Protein AF-A0A257A4R6-F1 (afdb_monomer)

Radius of gyration: 21.15 Å; Cα contacts (8 Å, |Δi|>4): 112; chains: 1; bounding box: 32×49×55 Å

Secondary structure (DSSP, 8-state):
-HHHHHHHHHHHHHH-SSPPBPHHHHHHHHHHHHHHHHHTS-SSS----HHHHHHHHHHHHHHHHHHT-SSB-HHHHHHHHHHTS-HHHHHHHHHSSHHHHHHHHS-TTHHHHHHHHHHHHTTSS--

pLDDT: mean 83.9, std 18.0, range [38.72, 98.69]

Solvent-accessible surface area (backbone atoms only — not comparable to full-atom values): 7141 Å² total; per-residue (Å²): 110,69,71,57,55,49,49,54,54,48,49,41,63,71,65,67,75,45,50,60,66,38,73,60,22,50,49,47,52,52,50,49,30,29,49,43,8,45,73,73,69,69,38,98,55,63,49,82,59,52,69,62,53,47,50,42,52,48,50,11,16,52,48,18,58,74,71,70,43,82,41,21,42,40,71,29,45,57,50,30,57,59,70,68,46,57,70,67,58,48,47,34,73,75,44,38,57,72,67,60,40,51,64,69,75,47,54,85,78,47,49,59,58,54,57,50,54,54,66,60,58,68,70,76,75,82,132

Nearest PDB structures (foldseek):
  3k1j-assembly1_B  TM=8.056E-01  e=2.404E-07  Thermococcus onnurineus NA1
  3k1j-assembly1_A  TM=8.782E-01  e=1.460E-06  Thermococcus onnurineus NA1
  4zpx-assembly1_B  TM=9.689E-01  e=5.254E-06  Thermococcus onnurineus NA1
  8ouw-assembly1_2  TM=4.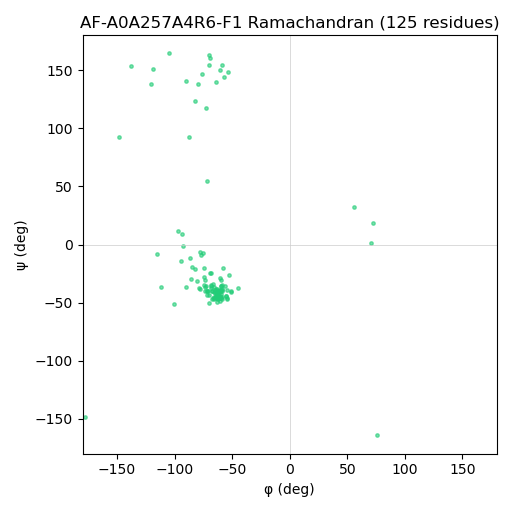662E-01  e=2.146E+00  Caenorhabditis elegans

Mean predicted aligned error: 11.12 Å

Foldseek 3Di:
DVVQLVLLVVLCVVVVQFAAADPQLSVLLQVVQQVCCCPPVVDRDGDPVSVVSSVLSVQLRVVCVVVVHRHRHNVSSVVSVLVSDPPVVNCCVVQNPPVSNVVVPDDPVCVVVVVVVVVVVVVPPDD

Sequence (127 aa):
RAKYAQFVAQEIAMDGRIPPATRDAVLAIIEEGKRRAKVIDVENGLTLRLREMGGLIRAAGDLAIYNGDKYIERKHIEYAVRIAKPVEEQISERYGTYEAGVARDITTAQKKAVYNYWNESDVDGYQ

Structure (mmCIF, N/CA/C/O backbone):
data_AF-A0A257A4R6-F1
#
_entry.id   AF-A0A257A4R6-F1
#
loop_
_atom_site.group_PDB
_atom_site.id
_atom_site.type_symbol
_atom_site.label_atom_id
_atom_site.label_alt_id
_atom_site.label_comp_id
_atom_site.label_asym_id
_atom_site.label_entity_id
_atom_site.label_seq_id
_atom_site.pdbx_PDB_ins_code
_atom_site.Cartn_x
_atom_site.Cartn_y
_atom_site.Cartn_z
_atom_site.occupancy
_atom_site.B_iso_or_equiv
_atom_site.auth_seq_id
_atom_site.auth_comp_id
_atom_site.auth_asym_id
_atom_site.auth_atom_id
_atom_site.pdbx_PDB_model_num
ATOM 1 N N . ARG A 1 1 ? 1.109 -15.979 -1.093 1.00 73.25 1 ARG A N 1
ATOM 2 C CA . ARG A 1 1 ? 0.010 -15.138 -0.548 1.00 73.25 1 ARG A CA 1
ATOM 3 C C . ARG A 1 1 ? 0.097 -14.990 0.974 1.00 73.25 1 ARG A C 1
ATOM 5 O O . ARG A 1 1 ? 0.315 -13.871 1.404 1.00 73.25 1 ARG A O 1
ATOM 12 N N . ALA A 1 2 ? 0.029 -16.065 1.776 1.00 90.06 2 ALA A N 1
ATOM 13 C CA . ALA A 1 2 ? 0.088 -15.974 3.250 1.00 90.06 2 ALA A CA 1
ATOM 14 C C . ALA A 1 2 ? 1.321 -15.216 3.793 1.00 90.06 2 ALA A C 1
ATOM 16 O O . ALA A 1 2 ? 1.165 -14.297 4.586 1.00 90.06 2 ALA A O 1
ATOM 17 N N . LYS A 1 3 ? 2.527 -15.509 3.278 1.00 94.75 3 LYS A N 1
ATOM 18 C CA . LYS A 1 3 ? 3.764 -14.792 3.655 1.00 94.75 3 LYS A CA 1
ATOM 19 C C . LYS A 1 3 ? 3.724 -13.283 3.366 1.00 94.75 3 LYS A C 1
ATOM 21 O O . LYS A 1 3 ? 4.331 -12.508 4.085 1.00 94.75 3 LYS A O 1
ATOM 26 N N . TYR A 1 4 ? 2.998 -12.863 2.331 1.00 94.12 4 TYR A N 1
ATOM 27 C CA . TYR A 1 4 ? 2.901 -11.447 1.963 1.00 94.12 4 TYR A CA 1
ATOM 28 C C . TYR A 1 4 ? 1.936 -10.696 2.882 1.00 94.12 4 TYR A C 1
ATOM 30 O O . TYR A 1 4 ? 2.217 -9.584 3.299 1.00 94.12 4 TYR A O 1
ATOM 38 N N . ALA A 1 5 ? 0.826 -11.335 3.266 1.00 96.31 5 ALA A N 1
ATOM 39 C CA . ALA A 1 5 ? -0.052 -10.802 4.305 1.00 96.31 5 ALA A CA 1
ATOM 40 C C . ALA A 1 5 ? 0.661 -10.725 5.668 1.00 96.31 5 ALA A C 1
ATOM 42 O O . ALA A 1 5 ? 0.491 -9.747 6.388 1.00 96.31 5 ALA A O 1
ATOM 43 N N . GLN A 1 6 ? 1.497 -11.718 5.994 1.00 97.69 6 GLN A N 1
ATOM 44 C CA . GLN A 1 6 ? 2.351 -11.676 7.183 1.00 97.69 6 GLN A CA 1
ATOM 45 C C . GLN A 1 6 ? 3.322 -10.493 7.134 1.00 97.69 6 GLN A C 1
ATOM 47 O O . GLN A 1 6 ? 3.416 -9.769 8.116 1.00 97.69 6 GLN A O 1
ATOM 52 N N . PHE A 1 7 ? 3.980 -10.266 5.994 1.00 97.94 7 PHE A N 1
ATOM 53 C CA . PHE A 1 7 ? 4.826 -9.092 5.778 1.00 97.94 7 PHE A CA 1
ATOM 54 C C . PHE A 1 7 ? 4.066 -7.782 6.047 1.00 97.94 7 PHE A C 1
ATOM 56 O O . PHE A 1 7 ? 4.552 -6.952 6.805 1.00 97.94 7 PHE A O 1
ATOM 63 N N . VAL A 1 8 ? 2.842 -7.625 5.525 1.00 97.75 8 VAL A N 1
ATOM 64 C CA . VAL A 1 8 ? 2.021 -6.427 5.794 1.00 97.75 8 VAL A CA 1
ATOM 65 C C . VAL A 1 8 ? 1.744 -6.254 7.288 1.00 97.75 8 VAL A C 1
ATOM 67 O O . VAL A 1 8 ? 1.890 -5.158 7.821 1.00 97.75 8 VAL A O 1
ATOM 70 N N . ALA A 1 9 ? 1.362 -7.331 7.977 1.00 97.62 9 ALA A N 1
ATOM 71 C CA . ALA A 1 9 ? 1.104 -7.282 9.413 1.00 97.62 9 ALA A CA 1
ATOM 72 C C . ALA A 1 9 ? 2.368 -6.932 10.216 1.00 97.62 9 ALA A C 1
ATOM 74 O O . ALA A 1 9 ? 2.289 -6.177 11.182 1.00 97.62 9 ALA A O 1
ATOM 75 N N . GLN A 1 10 ? 3.525 -7.458 9.805 1.00 97.94 10 GLN A N 1
ATOM 76 C CA . GLN A 1 10 ? 4.818 -7.172 10.423 1.00 97.94 10 GLN A CA 1
ATOM 77 C C . GLN A 1 10 ? 5.231 -5.713 10.227 1.00 97.94 10 GLN A C 1
ATOM 79 O O . GLN A 1 10 ? 5.608 -5.084 11.206 1.00 97.94 10 GLN A O 1
ATOM 84 N N . GLU A 1 11 ? 5.1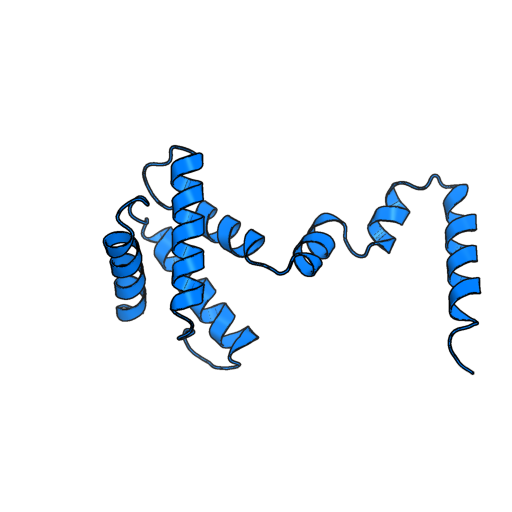01 -5.158 9.019 1.00 98.00 11 GLU A N 1
ATOM 85 C CA . GLU A 1 11 ? 5.414 -3.745 8.755 1.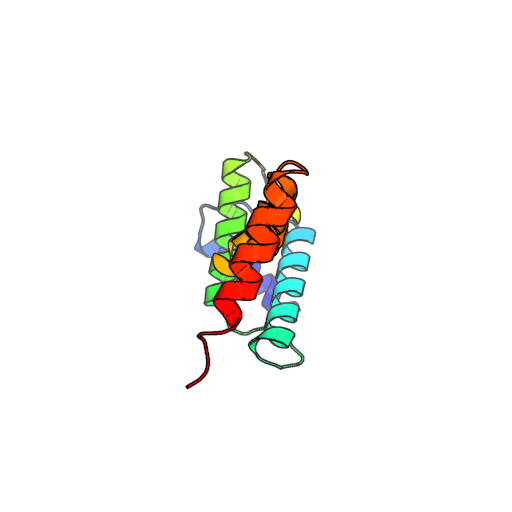00 98.00 11 GLU A CA 1
ATOM 86 C C . GLU A 1 11 ? 4.566 -2.806 9.619 1.00 98.00 11 GLU A C 1
ATOM 88 O O . GLU A 1 11 ? 5.101 -1.892 10.240 1.00 98.00 11 GLU A O 1
ATOM 93 N N . ILE A 1 12 ? 3.257 -3.069 9.725 1.00 98.06 12 ILE A N 1
ATOM 94 C CA . ILE A 1 12 ? 2.348 -2.279 10.572 1.00 98.06 12 ILE A CA 1
ATOM 95 C C . ILE A 1 12 ? 2.742 -2.393 12.050 1.00 98.06 12 ILE A C 1
ATOM 97 O O . ILE A 1 12 ? 2.816 -1.388 12.754 1.00 98.06 12 ILE A O 1
ATOM 101 N N . ALA A 1 13 ? 3.018 -3.611 12.524 1.00 98.06 13 ALA A N 1
ATOM 102 C CA . ALA A 1 13 ? 3.407 -3.845 13.912 1.00 98.06 13 ALA A CA 1
ATOM 103 C C . ALA A 1 13 ? 4.767 -3.218 14.261 1.00 98.06 13 ALA A C 1
ATOM 105 O O . ALA A 1 13 ? 4.945 -2.739 15.378 1.00 98.06 13 ALA A O 1
ATOM 106 N N . MET A 1 14 ? 5.718 -3.226 13.323 1.00 97.44 14 MET A N 1
ATOM 107 C CA . MET A 1 14 ? 7.045 -2.631 13.496 1.00 97.44 14 MET A CA 1
ATOM 108 C C . MET A 1 14 ? 7.017 -1.103 13.459 1.00 97.44 14 MET A C 1
ATOM 110 O O . MET A 1 14 ? 7.786 -0.475 14.182 1.00 97.44 14 MET A O 1
ATOM 114 N N . ASP A 1 15 ? 6.164 -0.507 12.625 1.00 97.00 15 ASP A N 1
ATOM 115 C CA . ASP A 1 15 ? 5.988 0.945 12.571 1.00 97.00 15 ASP A CA 1
ATOM 116 C C . ASP A 1 15 ? 5.357 1.484 13.866 1.00 97.00 15 ASP A C 1
ATOM 118 O O . ASP A 1 15 ? 5.844 2.453 14.453 1.00 97.00 15 ASP A O 1
ATOM 122 N N . GLY A 1 16 ? 4.296 0.822 14.343 1.00 93.88 16 GLY A N 1
ATOM 123 C CA . GLY A 1 16 ? 3.656 1.103 15.629 1.00 93.88 16 GLY A CA 1
ATOM 124 C C . GLY A 1 16 ? 2.876 2.421 15.707 1.00 93.88 16 GLY A C 1
ATOM 125 O O . GLY A 1 16 ? 2.330 2.725 16.768 1.00 93.88 16 GLY A O 1
ATOM 126 N N . ARG A 1 17 ? 2.809 3.208 14.624 1.00 96.19 17 ARG A N 1
ATOM 127 C CA . ARG A 1 17 ? 2.081 4.490 14.569 1.00 96.19 17 ARG A CA 1
ATOM 128 C C . ARG A 1 17 ? 0.867 4.417 13.655 1.00 96.19 17 ARG A C 1
ATOM 130 O O . ARG A 1 17 ? -0.162 5.010 13.970 1.00 96.19 17 ARG A O 1
ATOM 137 N N . ILE A 1 18 ? 0.979 3.686 12.549 1.00 97.69 18 ILE A N 1
ATOM 138 C CA . ILE A 1 18 ? -0.108 3.516 11.580 1.00 97.69 18 ILE A CA 1
ATOM 139 C C . ILE A 1 18 ? -1.190 2.530 12.059 1.00 97.69 18 ILE A C 1
ATOM 141 O O . ILE A 1 18 ? -0.881 1.554 12.749 1.00 97.69 18 ILE A O 1
ATOM 145 N N . PRO A 1 19 ? -2.472 2.746 11.699 1.00 98.06 19 PRO A N 1
ATOM 146 C CA . PRO A 1 19 ? -3.554 1.867 12.124 1.00 98.06 19 PRO A CA 1
ATOM 147 C C . PRO A 1 19 ? -3.488 0.483 11.448 1.00 98.06 19 PRO A C 1
ATOM 149 O O . PRO A 1 19 ? -2.859 0.321 10.399 1.00 98.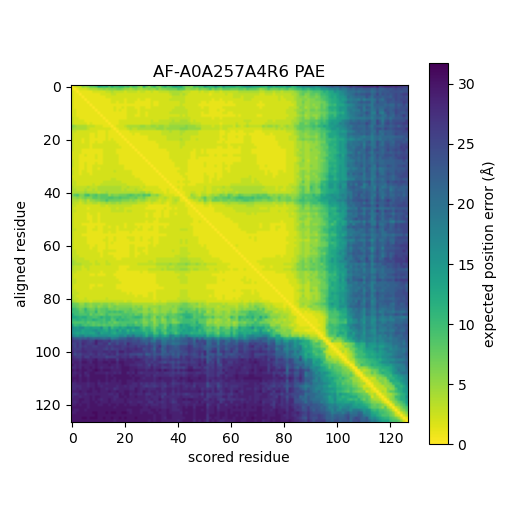06 19 PRO A O 1
ATOM 152 N N . PRO A 1 20 ? -4.186 -0.536 11.987 1.00 98.12 20 PRO A N 1
ATOM 153 C CA . PRO A 1 20 ? -4.288 -1.841 11.342 1.00 98.12 20 PRO A CA 1
ATOM 154 C C . PRO A 1 20 ? -4.939 -1.766 9.956 1.00 98.12 20 PRO A C 1
ATOM 156 O O . PRO A 1 20 ? -5.821 -0.944 9.703 1.00 98.12 20 PRO A O 1
ATOM 159 N N . ALA A 1 21 ? -4.560 -2.678 9.063 1.00 98.19 21 ALA A N 1
ATOM 160 C CA . ALA A 1 21 ? -5.135 -2.765 7.725 1.00 98.19 21 ALA A CA 1
ATOM 161 C C . ALA A 1 21 ? -6.356 -3.690 7.665 1.00 98.19 21 ALA A C 1
ATOM 163 O O . ALA A 1 21 ? -6.380 -4.776 8.247 1.00 98.19 21 ALA A O 1
ATOM 164 N N . THR A 1 22 ? -7.357 -3.283 6.888 1.00 98.62 22 THR A N 1
ATOM 165 C CA . THR A 1 22 ? -8.480 -4.145 6.503 1.00 98.62 22 THR A CA 1
ATOM 166 C C . THR A 1 22 ? -8.027 -5.245 5.542 1.00 98.62 22 THR A C 1
ATOM 168 O O . THR A 1 22 ? -7.020 -5.120 4.839 1.00 98.62 22 THR A O 1
ATOM 171 N N . ARG A 1 23 ? -8.817 -6.321 5.432 1.00 97.75 23 ARG A N 1
ATOM 172 C CA . ARG A 1 23 ? -8.569 -7.391 4.450 1.00 97.75 23 ARG A CA 1
ATOM 173 C C . ARG A 1 23 ? -8.460 -6.851 3.021 1.00 97.75 23 ARG A C 1
ATOM 175 O O . ARG A 1 23 ? -7.620 -7.322 2.260 1.00 97.75 23 ARG A O 1
ATOM 182 N N . ASP A 1 24 ? -9.286 -5.872 2.665 1.00 98.31 24 ASP A N 1
ATOM 183 C CA . ASP A 1 24 ? -9.277 -5.273 1.331 1.00 98.31 24 ASP A CA 1
ATOM 184 C C . ASP A 1 24 ? -8.018 -4.453 1.050 1.00 98.31 24 ASP A C 1
ATOM 186 O O . ASP A 1 24 ? -7.484 -4.535 -0.056 1.00 98.31 24 ASP A O 1
ATOM 190 N N . ALA A 1 2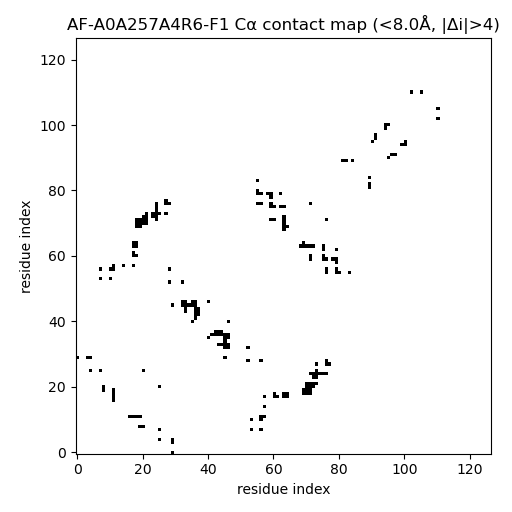5 ? -7.492 -3.739 2.049 1.00 98.38 25 ALA A N 1
ATOM 191 C CA . ALA A 1 25 ? -6.201 -3.068 1.930 1.00 98.38 25 ALA A CA 1
ATOM 192 C C . ALA A 1 25 ? -5.057 -4.073 1.732 1.00 98.38 25 ALA A C 1
ATOM 194 O O . ALA A 1 25 ? -4.225 -3.897 0.844 1.00 98.38 25 ALA A O 1
ATOM 195 N N . VAL A 1 26 ? -5.045 -5.175 2.492 1.00 98.19 26 VAL A N 1
ATOM 196 C CA . VAL A 1 26 ? -4.039 -6.240 2.326 1.00 98.19 26 VAL A CA 1
ATOM 197 C C . VAL A 1 26 ? -4.110 -6.857 0.926 1.00 98.19 26 VAL A C 1
ATOM 199 O O . VAL A 1 26 ? -3.074 -7.110 0.312 1.00 98.19 26 VAL A O 1
ATOM 202 N N . LEU A 1 27 ? -5.315 -7.081 0.392 1.00 98.06 27 LEU A N 1
ATOM 203 C CA . LEU A 1 27 ? -5.488 -7.565 -0.980 1.00 98.06 27 LEU A CA 1
ATOM 204 C C . LEU A 1 27 ? -4.943 -6.570 -2.010 1.00 98.06 27 LEU A C 1
ATOM 206 O O . LEU A 1 27 ? -4.199 -6.993 -2.891 1.00 98.06 27 LEU A O 1
ATOM 210 N N . ALA A 1 28 ? -5.226 -5.275 -1.854 1.00 98.12 28 ALA A N 1
ATOM 211 C CA . ALA A 1 28 ? -4.701 -4.233 -2.737 1.00 98.12 28 ALA A CA 1
ATOM 212 C C . ALA A 1 28 ? -3.160 -4.173 -2.711 1.00 98.12 28 ALA A C 1
ATOM 214 O O . ALA A 1 28 ? -2.521 -4.049 -3.753 1.00 98.12 28 ALA A O 1
ATOM 215 N N . ILE A 1 29 ? -2.540 -4.355 -1.540 1.00 97.75 29 ILE A N 1
ATOM 216 C CA . ILE A 1 29 ? -1.075 -4.439 -1.411 1.00 97.75 29 ILE A CA 1
ATOM 217 C C . ILE A 1 29 ? -0.516 -5.667 -2.149 1.00 97.75 29 ILE A C 1
ATOM 219 O O . ILE A 1 29 ? 0.519 -5.579 -2.810 1.00 97.75 29 ILE A O 1
ATOM 223 N N . ILE A 1 30 ? -1.184 -6.822 -2.059 1.00 97.31 30 ILE A N 1
ATOM 224 C CA . ILE A 1 30 ? -0.778 -8.043 -2.777 1.00 97.31 30 ILE A CA 1
ATOM 225 C C . ILE A 1 30 ? -0.913 -7.855 -4.295 1.00 97.31 30 ILE A C 1
ATOM 227 O O . ILE A 1 30 ? -0.053 -8.314 -5.048 1.00 97.31 30 ILE A O 1
ATOM 231 N N . GLU A 1 31 ? -1.983 -7.206 -4.748 1.00 97.25 31 GLU A N 1
ATOM 232 C CA . GLU A 1 31 ? -2.209 -6.884 -6.159 1.00 97.25 31 GLU A CA 1
ATOM 233 C C . GLU A 1 31 ? -1.129 -5.944 -6.692 1.00 97.25 31 GLU A C 1
ATOM 235 O O . GLU A 1 31 ? -0.549 -6.226 -7.741 1.00 97.25 31 GLU A O 1
ATOM 240 N N . GLU A 1 32 ? -0.776 -4.906 -5.934 1.00 96.75 32 GLU A N 1
ATOM 241 C CA . GLU A 1 32 ? 0.322 -4.006 -6.283 1.00 96.75 32 GLU A CA 1
ATOM 242 C C . GLU A 1 32 ? 1.670 -4.738 -6.307 1.00 96.75 32 GLU A C 1
ATOM 244 O O . GLU A 1 32 ? 2.439 -4.595 -7.258 1.00 96.75 32 GLU A O 1
ATOM 249 N N . GLY A 1 33 ? 1.936 -5.606 -5.328 1.00 96.62 33 GLY A N 1
ATOM 250 C CA . GLY A 1 33 ? 3.140 -6.436 -5.313 1.00 96.62 33 GLY A CA 1
ATOM 251 C C . GLY A 1 33 ? 3.242 -7.361 -6.532 1.00 96.62 33 GLY A C 1
ATOM 252 O O . GLY A 1 33 ? 4.333 -7.568 -7.069 1.00 96.62 33 GLY A O 1
ATOM 253 N N . LYS A 1 34 ? 2.106 -7.884 -7.014 1.00 96.88 34 LYS A N 1
ATOM 254 C CA . LYS A 1 34 ? 2.026 -8.677 -8.250 1.00 96.88 34 LYS A CA 1
ATOM 255 C C . LYS A 1 34 ? 2.218 -7.809 -9.495 1.00 96.88 34 LYS A C 1
ATOM 257 O O . LYS A 1 34 ? 2.885 -8.229 -10.439 1.00 96.88 34 LYS A O 1
ATOM 262 N N . ARG A 1 35 ? 1.650 -6.600 -9.508 1.00 95.69 35 ARG A N 1
ATOM 263 C CA . ARG A 1 35 ? 1.811 -5.637 -10.604 1.00 95.69 35 ARG A CA 1
ATOM 264 C C . ARG A 1 35 ? 3.276 -5.233 -10.761 1.00 95.69 35 ARG A C 1
ATOM 266 O O . ARG A 1 35 ? 3.785 -5.282 -11.876 1.00 95.69 35 ARG A O 1
ATOM 273 N N . ARG A 1 36 ? 3.966 -4.905 -9.663 1.00 94.94 36 ARG A N 1
ATOM 274 C CA . ARG A 1 36 ? 5.398 -4.559 -9.669 1.00 94.94 36 ARG A CA 1
ATOM 275 C C . ARG A 1 36 ? 6.274 -5.719 -10.124 1.00 94.94 36 ARG A C 1
ATOM 277 O O . ARG A 1 36 ? 7.124 -5.499 -10.975 1.00 94.94 36 ARG A O 1
ATOM 284 N N . ALA A 1 37 ? 6.005 -6.943 -9.662 1.00 96.19 37 ALA A N 1
ATOM 285 C CA . ALA A 1 37 ? 6.721 -8.122 -10.158 1.00 96.19 37 ALA A CA 1
ATOM 286 C C . ALA A 1 37 ? 6.626 -8.241 -11.685 1.00 96.19 37 ALA A C 1
ATOM 288 O O . ALA A 1 37 ? 7.623 -8.450 -12.360 1.00 96.19 37 ALA A O 1
ATOM 289 N N . LYS A 1 38 ? 5.425 -8.032 -12.238 1.00 96.38 38 LYS A N 1
ATOM 290 C CA . LYS A 1 38 ? 5.191 -8.137 -13.680 1.00 96.38 38 LYS A CA 1
ATOM 291 C C . LYS A 1 38 ? 5.814 -6.990 -14.483 1.00 96.38 38 LYS A C 1
ATOM 293 O O . LYS A 1 38 ? 6.327 -7.232 -15.568 1.00 96.38 38 LYS A O 1
ATOM 298 N N . VAL A 1 39 ? 5.693 -5.750 -14.006 1.00 92.31 39 VAL A N 1
ATOM 299 C CA . VAL A 1 39 ? 6.057 -4.542 -14.775 1.00 92.31 39 VAL A CA 1
ATOM 300 C C . VAL A 1 39 ? 7.515 -4.134 -14.567 1.00 92.31 39 VAL A C 1
ATOM 302 O O . VAL A 1 39 ? 8.143 -3.662 -15.505 1.00 92.31 39 VAL A O 1
ATOM 305 N N . ILE A 1 40 ? 8.040 -4.298 -13.352 1.00 89.81 40 ILE A N 1
ATOM 306 C CA . ILE A 1 40 ? 9.382 -3.845 -12.961 1.00 89.81 40 ILE A CA 1
ATOM 307 C C . ILE A 1 40 ? 10.359 -5.016 -12.981 1.00 89.81 40 ILE A C 1
ATOM 309 O O . ILE A 1 40 ? 11.417 -4.920 -13.592 1.00 89.81 40 ILE A O 1
ATOM 313 N N . ASP A 1 41 ? 10.000 -6.120 -12.322 1.00 88.69 41 ASP A N 1
ATOM 314 C CA . ASP A 1 41 ? 10.898 -7.273 -12.185 1.00 88.69 41 ASP A CA 1
ATOM 315 C C . ASP A 1 41 ? 10.791 -8.236 -13.391 1.00 88.69 41 ASP A C 1
ATOM 317 O O . ASP A 1 41 ? 11.641 -9.097 -13.573 1.00 88.69 41 ASP A O 1
ATOM 321 N N . VAL A 1 42 ? 9.774 -8.062 -14.249 1.00 93.25 42 VAL A N 1
ATOM 322 C CA . VAL A 1 42 ? 9.474 -8.894 -15.435 1.00 93.25 42 VAL A CA 1
ATOM 323 C C . VAL A 1 42 ? 9.301 -10.383 -15.085 1.00 93.25 42 VAL A C 1
ATOM 325 O O . VAL A 1 42 ? 9.566 -11.286 -15.876 1.00 93.25 42 VAL A O 1
ATOM 328 N N . GLU A 1 43 ? 8.786 -10.652 -13.886 1.00 91.00 43 GLU A N 1
ATOM 329 C CA . GLU A 1 43 ? 8.592 -11.993 -13.344 1.00 91.00 43 GLU A CA 1
ATOM 330 C C . GLU A 1 43 ? 7.116 -12.293 -13.062 1.00 91.00 43 GLU A C 1
ATOM 332 O O . GLU A 1 43 ? 6.302 -11.426 -12.723 1.00 91.00 43 GLU A O 1
ATOM 337 N N . ASN A 1 44 ? 6.754 -13.575 -13.147 1.00 89.44 44 ASN A N 1
ATOM 338 C CA . ASN A 1 44 ? 5.440 -14.041 -12.724 1.00 89.44 44 ASN A CA 1
ATOM 339 C C . ASN A 1 44 ? 5.472 -14.382 -11.227 1.00 89.44 44 ASN A C 1
ATOM 341 O O . ASN A 1 44 ? 5.815 -15.496 -10.837 1.00 89.44 44 ASN A O 1
ATOM 345 N N . GLY A 1 45 ? 5.123 -13.418 -10.374 1.00 93.75 45 GLY A N 1
ATOM 346 C CA . GLY A 1 45 ? 5.224 -13.599 -8.928 1.00 93.75 45 GLY A CA 1
ATOM 347 C C . GLY A 1 45 ? 4.735 -12.410 -8.107 1.00 93.75 45 GLY A C 1
ATOM 348 O O . GLY A 1 45 ? 3.795 -11.712 -8.485 1.00 93.75 45 GLY A O 1
ATOM 349 N N . LEU A 1 46 ? 5.355 -12.223 -6.944 1.00 95.88 46 LEU A N 1
ATOM 350 C CA . LEU A 1 46 ? 5.206 -11.050 -6.082 1.00 95.88 46 LEU A CA 1
ATOM 351 C C . LEU A 1 46 ? 6.584 -10.421 -5.924 1.00 95.88 46 LEU A C 1
ATOM 353 O O . LEU A 1 46 ? 7.551 -11.151 -5.715 1.00 95.88 46 LEU A O 1
ATOM 357 N N . THR A 1 47 ? 6.662 -9.094 -5.979 1.00 95.94 47 THR A N 1
ATOM 358 C CA . THR A 1 47 ? 7.949 -8.412 -5.856 1.00 95.94 47 THR A CA 1
ATOM 359 C C . THR A 1 47 ? 8.554 -8.650 -4.473 1.00 95.94 47 THR A C 1
ATOM 361 O O . THR A 1 47 ? 7.853 -8.614 -3.454 1.00 95.94 47 THR A O 1
ATOM 364 N N . LEU A 1 48 ? 9.868 -8.869 -4.440 1.00 96.31 48 LEU A N 1
ATOM 365 C CA . LEU A 1 48 ? 10.665 -8.942 -3.213 1.00 96.31 48 LEU A CA 1
ATOM 366 C C . LEU A 1 48 ? 11.291 -7.594 -2.843 1.00 96.31 48 LEU A C 1
ATOM 368 O O . LEU A 1 48 ? 12.075 -7.518 -1.897 1.00 96.31 48 LEU A O 1
ATOM 372 N N . ARG A 1 49 ? 10.910 -6.510 -3.529 1.00 95.62 49 ARG A N 1
ATOM 373 C CA . ARG A 1 49 ? 11.244 -5.124 -3.168 1.00 95.62 49 ARG A CA 1
ATOM 374 C C . ARG A 1 49 ? 10.468 -4.680 -1.922 1.00 95.62 49 ARG A C 1
ATOM 376 O O . ARG A 1 49 ? 9.759 -3.676 -1.917 1.00 95.62 49 ARG A O 1
ATOM 383 N N . LEU A 1 50 ? 10.594 -5.450 -0.841 1.00 96.69 50 LEU A N 1
ATOM 384 C CA . LEU A 1 50 ? 9.820 -5.307 0.390 1.00 96.69 50 LEU A CA 1
ATOM 385 C C . LEU A 1 50 ? 10.037 -3.945 1.053 1.00 96.69 50 LEU A C 1
ATOM 387 O O . LEU A 1 50 ? 9.111 -3.413 1.647 1.00 96.69 50 LEU A O 1
ATOM 391 N N . ARG A 1 51 ? 11.210 -3.323 0.880 1.00 96.00 51 ARG A N 1
ATOM 392 C CA . ARG A 1 51 ? 11.464 -1.957 1.360 1.00 96.00 51 ARG A CA 1
ATOM 393 C C . ARG A 1 51 ? 10.551 -0.923 0.695 1.00 96.00 51 ARG A C 1
ATOM 395 O O . ARG A 1 51 ? 10.007 -0.063 1.381 1.00 96.00 51 ARG A O 1
ATOM 402 N N . GLU A 1 52 ? 10.388 -0.997 -0.625 1.00 94.56 52 GLU A N 1
ATOM 403 C CA . GLU A 1 52 ? 9.504 -0.088 -1.366 1.00 94.56 52 GLU A CA 1
ATOM 404 C C . GLU A 1 52 ? 8.039 -0.343 -0.997 1.00 94.56 52 GLU A C 1
ATOM 406 O O . GLU A 1 52 ? 7.272 0.594 -0.783 1.00 94.56 52 GLU A O 1
ATOM 411 N N . MET A 1 53 ? 7.669 -1.617 -0.852 1.00 97.06 53 MET A N 1
ATOM 412 C CA . MET A 1 53 ? 6.331 -2.014 -0.416 1.00 97.06 53 MET A CA 1
ATOM 413 C C . MET A 1 53 ? 6.034 -1.565 1.022 1.00 97.06 53 MET A C 1
ATOM 415 O O . MET A 1 53 ? 4.939 -1.087 1.292 1.00 97.06 53 MET A O 1
ATOM 419 N N . GLY A 1 54 ? 7.003 -1.637 1.935 1.00 97.31 54 GLY A N 1
ATOM 420 C CA . GLY A 1 54 ? 6.878 -1.114 3.300 1.00 97.31 54 GLY A CA 1
ATOM 421 C C . GLY A 1 54 ? 6.759 0.413 3.332 1.00 97.31 54 GLY A C 1
ATOM 422 O O . GLY A 1 54 ? 6.020 0.976 4.136 1.00 97.31 54 GLY A O 1
ATOM 423 N N . GLY A 1 55 ? 7.434 1.112 2.411 1.00 96.31 55 GLY A N 1
ATOM 424 C CA . GLY A 1 55 ? 7.216 2.545 2.176 1.00 96.31 55 GLY A CA 1
ATOM 425 C C . GLY A 1 55 ? 5.781 2.860 1.741 1.00 96.31 55 GLY A C 1
ATOM 426 O O . GLY A 1 55 ? 5.156 3.755 2.303 1.00 96.31 55 GLY A O 1
ATOM 427 N N . LEU A 1 56 ? 5.231 2.078 0.804 1.00 97.19 56 LEU A N 1
ATOM 428 C CA . LEU A 1 56 ? 3.841 2.207 0.356 1.00 97.19 56 LEU A CA 1
ATOM 429 C C . LEU A 1 56 ? 2.837 1.978 1.499 1.00 97.19 56 LEU A C 1
ATOM 431 O O . LEU A 1 56 ? 1.879 2.737 1.631 1.00 97.19 56 LEU A O 1
ATOM 435 N N . ILE A 1 57 ? 3.058 0.950 2.326 1.00 98.06 57 ILE A N 1
ATOM 436 C CA . ILE A 1 57 ? 2.195 0.626 3.475 1.00 98.06 57 ILE A CA 1
ATOM 437 C C . ILE A 1 57 ? 2.173 1.784 4.478 1.00 98.06 57 ILE A C 1
ATOM 439 O O . ILE A 1 57 ? 1.093 2.187 4.907 1.00 98.06 57 ILE A O 1
ATOM 443 N N . ARG A 1 58 ? 3.339 2.354 4.808 1.00 97.75 58 ARG A N 1
ATOM 444 C CA . ARG A 1 58 ? 3.439 3.509 5.715 1.00 97.75 58 ARG A CA 1
ATOM 445 C C . ARG A 1 58 ? 2.754 4.746 5.157 1.00 97.75 58 ARG A C 1
ATOM 447 O O . ARG A 1 58 ? 1.928 5.317 5.853 1.00 97.75 58 ARG A O 1
ATOM 454 N N . ALA A 1 59 ? 2.978 5.076 3.885 1.00 97.31 59 ALA A N 1
ATOM 455 C CA . ALA A 1 59 ? 2.300 6.202 3.242 1.00 97.31 59 ALA A CA 1
ATOM 456 C C . ALA A 1 59 ? 0.766 6.055 3.267 1.00 97.31 59 ALA A C 1
ATOM 458 O O . ALA A 1 59 ? 0.044 7.018 3.519 1.00 97.31 59 ALA A O 1
ATOM 459 N N . ALA A 1 60 ? 0.248 4.843 3.049 1.00 98.25 60 ALA A N 1
ATOM 460 C CA . ALA A 1 60 ? -1.181 4.575 3.185 1.00 98.25 60 ALA A CA 1
ATOM 461 C C . ALA A 1 60 ? -1.678 4.664 4.636 1.00 98.25 60 ALA A C 1
ATOM 463 O O . ALA A 1 60 ? -2.804 5.097 4.879 1.00 98.25 60 ALA A O 1
ATOM 464 N N . GLY A 1 61 ? -0.849 4.258 5.594 1.00 98.19 61 GLY A N 1
ATOM 465 C CA . GLY A 1 61 ? -1.104 4.433 7.017 1.00 98.19 61 GLY A CA 1
ATOM 466 C C . GLY A 1 61 ? -1.183 5.901 7.426 1.00 98.19 61 GLY A C 1
ATOM 467 O O . GLY A 1 61 ? -2.146 6.290 8.081 1.00 98.19 61 GLY A O 1
ATOM 468 N N . ASP A 1 62 ? -0.243 6.723 6.964 1.00 98.00 62 ASP A N 1
ATOM 469 C CA . ASP A 1 62 ? -0.227 8.169 7.200 1.00 98.00 62 ASP A CA 1
ATOM 470 C C . ASP A 1 62 ? -1.476 8.844 6.621 1.00 98.00 62 ASP A C 1
ATOM 472 O O . ASP A 1 62 ? -2.082 9.693 7.272 1.00 98.00 62 ASP A O 1
ATOM 476 N N . LEU A 1 63 ? -1.919 8.422 5.431 1.00 97.88 63 LEU A N 1
ATOM 477 C CA . LEU A 1 63 ? -3.179 8.883 4.837 1.00 97.88 63 LEU A CA 1
ATOM 478 C C . LEU A 1 63 ? -4.393 8.500 5.687 1.00 97.88 63 LEU A C 1
ATOM 480 O O . LEU A 1 63 ? -5.300 9.312 5.849 1.00 97.88 63 LEU A O 1
ATOM 484 N N . ALA A 1 64 ? -4.412 7.288 6.247 1.00 98.25 64 ALA A N 1
ATOM 485 C CA . ALA A 1 64 ? -5.485 6.860 7.138 1.00 98.25 64 ALA A CA 1
ATOM 486 C C . ALA A 1 64 ? -5.523 7.714 8.415 1.00 98.25 64 ALA A C 1
ATOM 488 O O . ALA A 1 64 ? -6.593 8.178 8.801 1.00 98.25 64 ALA A O 1
ATOM 489 N N . ILE A 1 65 ? -4.360 7.990 9.021 1.00 98.06 65 ILE A N 1
ATOM 490 C CA . ILE A 1 65 ? -4.248 8.889 10.181 1.00 98.06 65 ILE A CA 1
ATOM 491 C C . ILE A 1 65 ? -4.741 10.291 9.819 1.00 98.06 65 ILE A C 1
ATOM 493 O O . ILE A 1 65 ? -5.551 10.860 10.546 1.00 98.06 65 ILE A O 1
ATOM 497 N N . TYR A 1 66 ? -4.273 10.838 8.694 1.00 97.25 66 TYR A N 1
ATOM 498 C CA . TYR A 1 66 ? -4.645 12.172 8.228 1.00 97.25 66 TYR A CA 1
ATOM 499 C C . TYR A 1 66 ? -6.159 12.312 8.016 1.00 97.25 66 TYR A C 1
ATOM 501 O O . TYR A 1 66 ? -6.742 13.330 8.379 1.00 97.25 66 TYR A O 1
ATOM 509 N N . ASN A 1 67 ? -6.803 11.267 7.491 1.00 96.88 67 ASN A N 1
ATOM 510 C CA . ASN A 1 67 ? -8.252 11.223 7.291 1.00 96.88 67 ASN A CA 1
ATOM 511 C C . ASN A 1 67 ? -9.048 10.950 8.583 1.00 96.88 67 ASN A C 1
ATOM 513 O O . ASN A 1 67 ? -10.274 11.037 8.564 1.00 96.88 67 ASN A O 1
ATOM 517 N N . GLY A 1 68 ? -8.386 10.611 9.695 1.00 97.31 68 GLY A N 1
ATOM 518 C CA . GLY A 1 68 ? -9.044 10.194 10.937 1.00 97.31 68 GLY A CA 1
ATOM 519 C C . GLY A 1 68 ? -9.665 8.793 10.871 1.00 97.31 68 GLY A C 1
ATOM 520 O O . GLY A 1 68 ? -10.523 8.456 11.688 1.00 97.31 68 GLY A O 1
ATOM 521 N N . ASP A 1 69 ? -9.247 7.969 9.909 1.00 97.94 69 ASP A N 1
ATOM 522 C CA . ASP A 1 69 ? -9.789 6.633 9.699 1.00 97.94 69 ASP A CA 1
ATOM 523 C C . ASP A 1 69 ? -9.190 5.622 10.685 1.00 97.94 69 ASP A C 1
ATOM 525 O O . ASP A 1 69 ? -7.986 5.567 10.935 1.00 97.94 69 ASP A O 1
ATOM 529 N N . LYS A 1 70 ? -10.048 4.745 11.217 1.00 97.50 70 LYS A N 1
ATOM 530 C CA . LYS A 1 70 ? -9.649 3.720 12.196 1.00 97.50 70 LYS A CA 1
ATOM 531 C C . LYS A 1 70 ? -8.762 2.619 11.601 1.00 97.50 70 LYS A C 1
ATOM 533 O O . LYS A 1 70 ? -8.045 1.946 12.341 1.00 97.50 70 LYS A O 1
ATOM 538 N N . TYR A 1 71 ? -8.849 2.398 10.292 1.00 98.50 71 TYR A N 1
ATOM 539 C CA . TYR A 1 71 ? -8.152 1.324 9.595 1.00 98.50 71 TYR A CA 1
ATOM 540 C C . TYR A 1 71 ? -7.562 1.812 8.275 1.00 98.50 71 TYR A C 1
ATOM 542 O O . TYR A 1 71 ? -8.094 2.710 7.622 1.00 98.50 71 TYR A O 1
ATOM 550 N N . ILE A 1 72 ? -6.501 1.144 7.825 1.00 98.69 72 ILE A N 1
ATOM 551 C CA . ILE A 1 72 ? -6.045 1.280 6.443 1.00 98.69 72 ILE A CA 1
ATOM 552 C C . ILE A 1 72 ? -7.041 0.538 5.543 1.00 98.69 72 ILE A C 1
ATOM 554 O O . ILE A 1 72 ? -7.231 -0.679 5.649 1.00 98.69 72 ILE A O 1
ATOM 558 N N . GLU A 1 73 ? -7.690 1.279 4.652 1.00 98.62 73 GLU A N 1
ATOM 559 C CA . GLU A 1 73 ? -8.644 0.780 3.664 1.00 98.62 73 GLU A CA 1
ATOM 560 C C . GLU A 1 73 ? -8.022 0.752 2.264 1.00 98.62 73 GLU A C 1
ATOM 562 O O . GLU A 1 73 ? -6.994 1.382 2.006 1.00 98.62 73 GLU A O 1
ATOM 567 N N . ARG A 1 74 ? -8.663 0.038 1.328 1.00 98.50 74 ARG A N 1
ATOM 568 C CA . ARG A 1 74 ? -8.216 -0.047 -0.074 1.00 98.50 74 ARG A CA 1
ATOM 569 C C . ARG A 1 74 ? -7.971 1.338 -0.690 1.00 98.50 74 ARG A C 1
ATOM 571 O O . ARG A 1 74 ? -6.947 1.526 -1.339 1.00 98.50 74 ARG A O 1
ATOM 578 N N . LYS A 1 75 ? -8.841 2.314 -0.406 1.00 98.12 75 LYS A N 1
ATOM 579 C CA . LYS A 1 75 ? -8.728 3.698 -0.901 1.00 98.12 75 LYS A CA 1
ATOM 580 C C . LYS A 1 75 ? -7.390 4.360 -0.535 1.00 98.12 75 LYS A C 1
ATOM 582 O O . LYS A 1 75 ? -6.831 5.101 -1.340 1.00 98.12 75 LYS A O 1
ATOM 587 N N . HIS A 1 76 ? -6.850 4.065 0.651 1.00 98.50 76 HIS A N 1
ATOM 588 C CA . HIS A 1 76 ? -5.561 4.598 1.093 1.00 98.50 76 HIS A CA 1
ATOM 589 C C . HIS A 1 76 ? -4.411 3.975 0.313 1.00 98.50 76 HIS A C 1
ATOM 591 O O . HIS A 1 76 ? -3.499 4.689 -0.087 1.00 98.50 76 HIS A O 1
ATOM 597 N N . ILE A 1 77 ? -4.480 2.667 0.043 1.00 98.19 77 ILE A N 1
ATOM 598 C CA . ILE A 1 77 ? -3.483 1.968 -0.775 1.00 98.19 77 ILE A CA 1
ATOM 599 C C . ILE A 1 77 ? -3.486 2.522 -2.200 1.00 98.19 77 ILE A C 1
ATOM 601 O O . ILE A 1 77 ? -2.439 2.892 -2.714 1.00 98.19 77 ILE A O 1
ATOM 605 N N . GLU A 1 78 ? -4.654 2.630 -2.830 1.00 97.00 78 GLU A N 1
ATOM 606 C CA . GLU A 1 78 ? -4.782 3.150 -4.198 1.00 97.00 78 GLU A CA 1
ATOM 607 C C . GLU A 1 78 ? -4.284 4.594 -4.318 1.00 97.00 78 GLU A C 1
ATOM 609 O O . GLU A 1 78 ? -3.637 4.962 -5.301 1.00 97.00 78 GLU A O 1
ATOM 614 N N . TYR A 1 79 ? -4.555 5.427 -3.312 1.00 96.19 79 TYR A N 1
ATOM 615 C CA . TYR A 1 79 ? -4.009 6.778 -3.266 1.00 96.19 79 TYR A CA 1
ATOM 616 C C . TYR A 1 79 ? -2.487 6.764 -3.076 1.00 96.19 79 TYR A C 1
ATOM 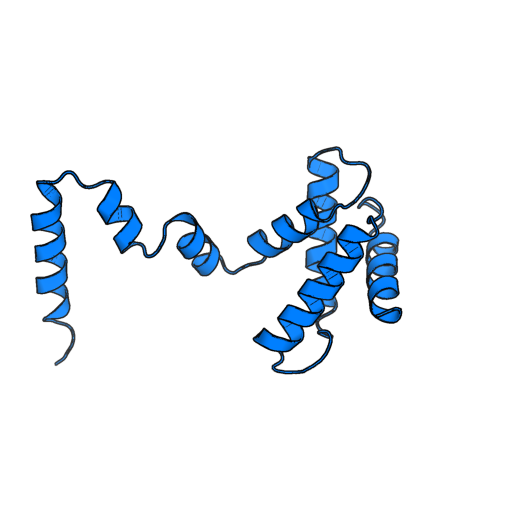618 O O . TYR A 1 79 ? -1.780 7.432 -3.828 1.00 96.19 79 TYR A O 1
ATOM 626 N N . ALA A 1 80 ? -1.977 5.960 -2.138 1.00 96.06 80 ALA A N 1
ATOM 627 C CA . ALA A 1 80 ? -0.547 5.803 -1.888 1.00 96.06 80 ALA A CA 1
ATOM 628 C C . ALA A 1 80 ? 0.210 5.312 -3.138 1.00 96.06 80 ALA A C 1
ATOM 630 O O . ALA A 1 80 ? 1.304 5.787 -3.430 1.00 96.06 80 ALA A O 1
ATOM 631 N N . VAL A 1 81 ? -0.386 4.409 -3.924 1.00 94.75 81 VAL A N 1
ATOM 632 C CA . VAL A 1 81 ? 0.191 3.933 -5.191 1.00 94.75 81 VAL A CA 1
ATOM 633 C C . VAL A 1 81 ? 0.281 5.064 -6.212 1.00 94.75 81 VAL A C 1
ATOM 635 O O . VAL A 1 81 ? 1.305 5.185 -6.879 1.00 94.75 81 VAL A O 1
ATOM 638 N N . ARG A 1 82 ? -0.749 5.913 -6.323 1.00 90.50 82 ARG A N 1
ATOM 639 C CA . ARG A 1 82 ? -0.735 7.055 -7.253 1.00 90.50 82 ARG A CA 1
ATOM 640 C C . ARG A 1 82 ? 0.352 8.070 -6.914 1.00 90.50 82 ARG A C 1
ATOM 642 O O . ARG A 1 82 ? 1.063 8.506 -7.810 1.00 90.50 82 ARG A O 1
ATOM 649 N N . ILE A 1 83 ? 0.516 8.412 -5.637 1.00 85.56 83 ILE A N 1
ATOM 650 C CA . ILE A 1 83 ? 1.551 9.371 -5.209 1.00 85.56 83 ILE A CA 1
ATOM 651 C C . ILE A 1 83 ? 2.968 8.786 -5.239 1.00 85.56 83 ILE A C 1
ATOM 653 O O . ILE A 1 83 ? 3.933 9.541 -5.266 1.00 85.56 83 ILE A O 1
ATOM 657 N N . ALA A 1 84 ? 3.108 7.456 -5.229 1.00 83.25 84 ALA A N 1
ATOM 658 C CA . ALA A 1 84 ? 4.403 6.783 -5.314 1.00 83.25 84 ALA A CA 1
ATOM 659 C C . ALA A 1 84 ? 4.981 6.750 -6.741 1.00 83.25 84 ALA A C 1
ATOM 661 O O . ALA A 1 84 ? 6.108 6.290 -6.929 1.00 83.25 84 ALA A O 1
ATOM 662 N N . LYS A 1 85 ? 4.222 7.202 -7.746 1.00 81.81 85 LYS A N 1
ATOM 663 C CA . LYS A 1 85 ? 4.690 7.328 -9.130 1.00 81.81 85 LYS A CA 1
ATOM 664 C C . LYS A 1 85 ? 5.711 8.467 -9.272 1.00 81.81 85 LYS A C 1
ATOM 666 O O . LYS A 1 85 ? 5.647 9.417 -8.493 1.00 81.81 85 LYS A O 1
ATOM 671 N N . PRO A 1 86 ? 6.613 8.427 -10.268 1.00 79.3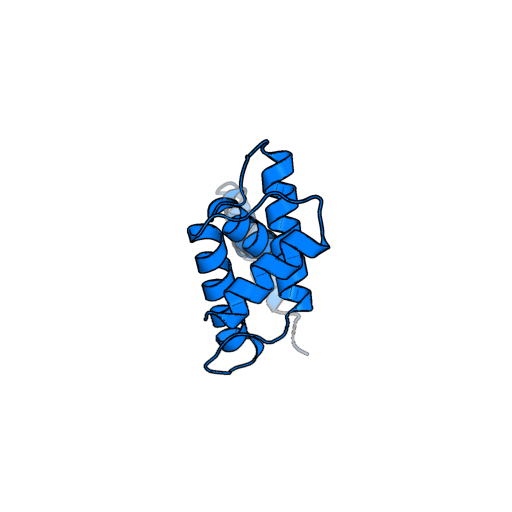8 86 PRO A N 1
ATOM 672 C CA . PRO A 1 86 ? 7.467 9.566 -10.604 1.00 79.38 86 PRO A CA 1
ATOM 673 C C . PRO A 1 86 ? 6.651 10.840 -10.860 1.00 79.38 86 PRO A C 1
ATOM 675 O O . PRO A 1 86 ? 5.522 10.771 -11.351 1.00 79.38 86 PRO A O 1
ATOM 678 N N . VAL A 1 87 ? 7.221 12.005 -10.545 1.00 75.31 87 VAL A N 1
ATOM 679 C CA . VAL A 1 87 ? 6.545 13.308 -10.691 1.00 75.31 87 VAL A CA 1
ATOM 680 C C . VAL A 1 87 ? 6.135 13.549 -12.145 1.00 75.31 87 VAL A C 1
ATOM 682 O O . VAL A 1 87 ? 5.059 14.073 -12.408 1.00 75.31 87 VAL A O 1
ATOM 685 N N . GLU A 1 88 ? 6.948 13.098 -13.092 1.00 74.00 88 GLU A N 1
ATOM 686 C CA . GLU A 1 88 ? 6.705 13.182 -14.529 1.00 74.00 88 GLU A CA 1
ATOM 687 C C . GLU A 1 88 ? 5.455 12.388 -14.938 1.00 74.00 88 GLU A C 1
ATOM 689 O O . GLU A 1 88 ? 4.616 12.885 -15.690 1.00 74.00 88 GLU A O 1
ATOM 694 N N . GLU A 1 89 ? 5.288 11.177 -14.395 1.00 76.19 89 GLU A N 1
ATOM 695 C CA . GLU A 1 89 ? 4.099 10.349 -14.633 1.00 76.19 89 GLU A CA 1
ATOM 696 C C . GLU A 1 89 ? 2.861 10.993 -13.996 1.00 76.19 89 GLU A C 1
ATOM 698 O O . GLU A 1 89 ? 1.805 11.056 -14.623 1.00 76.19 89 GLU A O 1
ATOM 703 N N . GLN A 1 90 ? 3.000 11.558 -12.793 1.00 76.38 90 GLN A N 1
ATOM 704 C CA . GLN A 1 90 ? 1.911 12.284 -12.133 1.00 76.38 90 GLN A CA 1
ATOM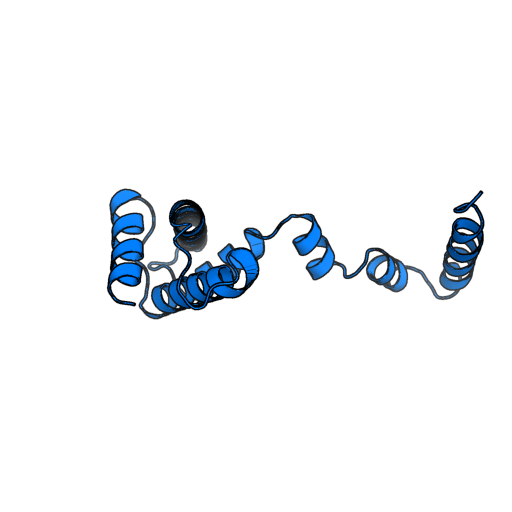 705 C C . GLN A 1 90 ? 1.472 13.530 -12.920 1.00 76.38 90 GLN A C 1
ATOM 707 O O . GLN A 1 90 ? 0.275 13.814 -13.008 1.00 76.38 90 GLN A O 1
ATOM 712 N N . ILE A 1 91 ? 2.421 14.279 -13.494 1.00 75.38 91 ILE A N 1
ATOM 713 C CA . ILE A 1 91 ? 2.141 15.445 -14.344 1.00 75.38 91 ILE A CA 1
ATOM 714 C C . ILE A 1 91 ? 1.408 15.001 -15.612 1.00 75.38 91 ILE A C 1
ATOM 716 O O . ILE A 1 91 ? 0.381 15.590 -15.951 1.00 75.38 91 ILE A O 1
ATOM 720 N N . SER A 1 92 ? 1.888 13.938 -16.262 1.00 76.81 92 SER A N 1
ATOM 721 C CA . SER A 1 92 ? 1.258 13.369 -17.456 1.00 76.81 92 SER A CA 1
ATOM 722 C C . SER A 1 92 ? -0.181 12.906 -17.188 1.00 76.81 92 SER A C 1
ATOM 724 O O . SER A 1 92 ? -1.089 13.213 -17.958 1.00 76.81 92 SER A O 1
ATOM 726 N N . GLU A 1 93 ? -0.445 12.249 -16.054 1.00 70.88 93 GLU A N 1
ATOM 727 C CA . GLU A 1 93 ? -1.806 11.836 -15.679 1.00 70.88 93 GLU A CA 1
ATOM 728 C C . GLU A 1 93 ? -2.729 13.018 -15.347 1.00 70.88 93 GLU A C 1
ATOM 730 O O . GLU A 1 93 ? -3.922 12.971 -15.650 1.00 70.88 93 GLU A O 1
ATOM 735 N N . ARG A 1 94 ? -2.203 14.079 -14.719 1.00 67.62 94 ARG A N 1
ATOM 736 C CA . ARG A 1 94 ? -3.005 15.237 -14.291 1.00 67.62 94 ARG A CA 1
ATOM 737 C C . ARG A 1 94 ? -3.319 16.202 -15.436 1.00 67.62 94 ARG A C 1
ATOM 739 O O . ARG A 1 94 ? -4.412 16.764 -15.458 1.00 67.62 94 ARG A O 1
ATOM 746 N N . TYR A 1 95 ? -2.381 16.411 -16.355 1.00 62.91 95 TYR A N 1
ATOM 747 C CA . TYR A 1 95 ? -2.479 17.439 -17.397 1.00 62.91 95 TYR A CA 1
ATOM 748 C C . TYR A 1 95 ? -2.546 16.868 -18.826 1.00 62.91 95 TYR A C 1
ATOM 750 O O . TYR A 1 95 ? -2.852 17.609 -19.761 1.00 62.91 95 TYR A O 1
ATOM 758 N N . GLY A 1 96 ? -2.343 15.558 -19.006 1.00 65.00 96 GLY A N 1
ATOM 759 C CA . GLY A 1 96 ? -2.045 14.958 -20.310 1.00 65.00 96 GLY A CA 1
ATOM 760 C C . GLY A 1 96 ? -0.596 15.235 -20.725 1.00 65.00 96 GLY A C 1
ATOM 761 O O . GLY A 1 96 ? 0.220 15.666 -19.909 1.00 65.00 96 GLY A O 1
ATOM 762 N N . THR A 1 97 ? -0.259 15.057 -22.008 1.00 60.25 97 THR A N 1
ATOM 763 C CA . THR A 1 97 ? 0.940 15.721 -22.545 1.00 60.25 97 THR A CA 1
ATOM 764 C C . THR A 1 97 ? 0.798 17.227 -22.319 1.00 60.25 97 THR A C 1
ATOM 766 O O . THR A 1 97 ? -0.309 17.763 -22.402 1.00 60.25 97 THR A O 1
ATOM 769 N N . TYR A 1 98 ? 1.899 17.927 -22.030 1.00 57.75 98 TYR A N 1
ATOM 770 C CA . TYR A 1 98 ? 1.913 19.389 -21.860 1.00 57.75 98 TYR A CA 1
ATOM 771 C C . TYR A 1 98 ? 1.114 20.107 -22.973 1.00 57.75 98 TYR A C 1
ATOM 773 O O . TYR A 1 98 ? 0.337 21.026 -22.721 1.00 57.75 98 TYR A O 1
ATOM 781 N N . GLU A 1 99 ? 1.210 19.578 -24.191 1.00 57.03 99 GLU A N 1
ATOM 782 C CA . GLU A 1 99 ? 0.474 19.957 -25.400 1.00 57.03 99 GLU A CA 1
ATOM 783 C C . GLU A 1 99 ? -1.058 19.928 -25.247 1.00 57.03 99 GLU A C 1
ATOM 785 O O . GLU A 1 99 ? -1.747 20.859 -25.667 1.00 57.03 99 GLU A O 1
ATOM 790 N N . ALA A 1 100 ? -1.612 18.881 -24.626 1.00 56.09 100 ALA A N 1
ATOM 791 C CA . ALA A 1 100 ? -3.050 18.717 -24.424 1.00 56.09 100 ALA A CA 1
ATOM 792 C C . ALA A 1 100 ? -3.601 19.649 -23.330 1.00 56.09 100 ALA A C 1
ATOM 794 O O . ALA A 1 100 ? -4.775 20.026 -23.380 1.00 56.09 100 ALA A O 1
ATOM 795 N N . GLY A 1 101 ? -2.761 20.025 -22.359 1.00 57.03 101 GLY A N 1
ATOM 796 C CA . GLY A 1 101 ? -3.063 21.042 -21.352 1.00 57.03 101 GLY A CA 1
ATOM 797 C C . GLY A 1 101 ? -3.112 22.441 -21.965 1.00 57.03 101 GLY A C 1
ATOM 798 O O . GLY A 1 101 ? -4.125 23.127 -21.843 1.00 57.03 101 GLY A O 1
ATOM 799 N N . VAL A 1 102 ? -2.076 22.818 -22.724 1.00 61.41 102 VAL A N 1
ATOM 800 C CA . VAL A 1 102 ? -2.029 24.106 -23.437 1.00 61.41 102 VAL A CA 1
ATOM 801 C C . VAL A 1 102 ? -3.213 24.226 -24.399 1.00 61.41 102 VAL A C 1
ATOM 803 O O . VAL A 1 102 ? -3.930 25.218 -24.352 1.00 61.41 102 VAL A O 1
ATOM 806 N N . ALA A 1 103 ? -3.509 23.193 -25.195 1.00 60.19 103 ALA A N 1
ATOM 807 C CA . ALA A 1 103 ? -4.598 23.203 -26.178 1.00 60.19 103 ALA A CA 1
ATOM 808 C C . ALA A 1 103 ? -6.008 23.477 -25.615 1.00 60.19 103 ALA A C 1
ATOM 810 O O . ALA A 1 103 ? -6.898 23.845 -26.392 1.00 60.19 103 ALA A O 1
ATOM 811 N N . ARG A 1 104 ? -6.230 23.284 -24.306 1.00 56.34 104 ARG A N 1
ATOM 812 C CA . ARG A 1 104 ? -7.516 23.542 -23.639 1.00 56.34 104 ARG A CA 1
ATOM 813 C C . ARG A 1 104 ? -7.689 24.995 -23.187 1.00 56.34 104 ARG A C 1
ATOM 815 O O . ARG A 1 104 ? -8.820 25.470 -23.215 1.00 56.34 104 ARG A O 1
ATOM 822 N N . ASP A 1 105 ? -6.602 25.692 -22.855 1.00 57.88 105 ASP A N 1
ATOM 823 C CA . ASP A 1 105 ? -6.642 27.069 -22.334 1.00 57.88 105 ASP A CA 1
ATOM 824 C C . ASP A 1 105 ? -6.464 28.149 -23.420 1.00 57.88 105 ASP A C 1
ATOM 826 O O . ASP A 1 105 ? -6.768 29.320 -23.191 1.00 57.88 105 ASP A O 1
ATOM 830 N N . ILE A 1 106 ? -6.021 27.784 -24.630 1.00 61.50 106 ILE A N 1
ATOM 831 C CA . ILE A 1 106 ? -5.936 28.722 -25.761 1.00 61.50 106 ILE A CA 1
ATOM 832 C C . ILE A 1 106 ? -7.282 28.894 -26.471 1.00 61.50 106 ILE A C 1
ATOM 834 O O . ILE A 1 106 ? -7.871 27.953 -27.010 1.00 61.50 106 ILE A O 1
ATOM 838 N N . THR A 1 107 ? -7.728 30.149 -26.549 1.00 62.16 107 THR A N 1
ATOM 839 C CA . THR A 1 107 ? -8.879 30.553 -27.368 1.00 62.16 107 THR A CA 1
ATOM 840 C C . THR A 1 107 ? -8.651 30.205 -28.844 1.00 62.16 107 THR A C 1
ATOM 842 O O . THR A 1 107 ? -7.518 30.124 -29.324 1.00 62.16 107 THR A O 1
ATOM 845 N N . THR A 1 108 ? -9.730 30.015 -29.608 1.00 58.69 108 THR A N 1
ATOM 846 C CA . THR A 1 108 ? -9.698 29.563 -31.015 1.00 58.69 108 THR A CA 1
ATOM 847 C C . THR A 1 108 ? -8.787 30.411 -31.916 1.00 58.69 108 THR A C 1
ATOM 849 O O . THR A 1 108 ? -8.257 29.900 -32.899 1.00 58.69 108 THR A O 1
ATOM 852 N N . ALA A 1 109 ? -8.561 31.680 -31.561 1.00 59.09 109 ALA A N 1
ATOM 853 C CA . ALA A 1 109 ? -7.651 32.592 -32.252 1.00 59.09 109 ALA A CA 1
ATOM 854 C C . ALA A 1 109 ? -6.159 32.298 -31.983 1.00 59.09 109 ALA A C 1
ATOM 856 O O . ALA A 1 109 ? -5.337 32.419 -32.888 1.00 59.09 109 ALA A O 1
ATOM 857 N N . GLN A 1 110 ? -5.803 31.861 -30.771 1.00 57.91 110 GLN A N 1
ATOM 858 C CA . GLN A 1 110 ? -4.422 31.539 -30.384 1.00 57.91 110 GLN A CA 1
ATOM 859 C C . GLN A 1 110 ? -3.993 30.133 -30.827 1.00 57.91 110 GLN A C 1
ATOM 861 O O . GLN A 1 110 ? -2.802 29.890 -31.014 1.00 57.91 110 GLN A O 1
ATOM 866 N N . LYS A 1 111 ? -4.953 29.230 -31.083 1.00 55.28 111 LYS A N 1
ATOM 867 C CA . LYS A 1 111 ? -4.695 27.885 -31.634 1.00 55.28 111 LYS A CA 1
ATOM 868 C C . LYS A 1 111 ? -3.825 27.910 -32.891 1.00 55.28 111 LYS A C 1
ATOM 870 O O . LYS A 1 111 ? -2.948 27.068 -33.034 1.00 55.28 111 LYS A O 1
ATOM 875 N N . LYS A 1 112 ? -4.041 28.884 -33.781 1.00 53.75 112 LYS A N 1
ATOM 876 C CA . LYS A 1 112 ? -3.292 29.001 -35.041 1.00 53.75 112 LYS A CA 1
ATOM 877 C C . LYS A 1 112 ? -1.851 29.479 -34.824 1.00 53.75 112 LYS A C 1
ATOM 879 O O . LYS A 1 112 ? -0.954 29.005 -35.504 1.00 53.75 112 LYS A O 1
ATOM 884 N N . ALA A 1 113 ? -1.626 30.368 -33.855 1.00 57.34 113 ALA A N 1
ATOM 885 C CA . ALA A 1 113 ? -0.293 30.868 -33.520 1.00 57.34 113 ALA A CA 1
ATOM 886 C C . ALA A 1 113 ? 0.574 29.785 -32.863 1.00 57.34 113 ALA A C 1
ATOM 888 O O . ALA A 1 113 ? 1.722 29.607 -33.250 1.00 57.34 113 ALA A O 1
ATOM 889 N N . VAL A 1 114 ? 0.002 29.013 -31.932 1.00 55.78 114 VAL A N 1
ATOM 890 C CA . VAL A 1 114 ? 0.702 27.894 -31.282 1.00 55.78 114 VAL A CA 1
ATOM 891 C C . VAL A 1 114 ? 1.004 26.787 -32.294 1.00 55.78 114 VAL A C 1
ATOM 893 O O . VAL A 1 114 ? 2.144 26.352 -32.381 1.00 55.78 114 VAL A O 1
ATOM 896 N N . TYR A 1 115 ? 0.031 26.392 -33.125 1.00 56.91 115 TYR A N 1
ATOM 897 C CA . TYR A 1 115 ? 0.245 25.380 -34.170 1.00 56.91 115 TYR A CA 1
ATOM 898 C C . TYR A 1 115 ? 1.353 25.775 -35.163 1.00 56.91 115 TYR A C 1
ATOM 900 O O . TYR A 1 115 ? 2.105 24.918 -35.618 1.00 56.91 115 TYR A O 1
ATOM 908 N N . ASN A 1 116 ? 1.487 27.066 -35.481 1.00 56.47 116 ASN A N 1
ATOM 909 C CA . ASN A 1 116 ? 2.552 27.557 -36.355 1.00 56.47 116 ASN A CA 1
ATOM 910 C C . ASN A 1 116 ? 3.927 27.570 -35.662 1.00 56.47 116 ASN A C 1
ATOM 912 O O . ASN A 1 116 ? 4.902 27.170 -36.282 1.00 56.47 116 ASN A O 1
ATOM 916 N N . TYR A 1 117 ? 3.998 27.951 -34.381 1.00 56.84 117 TYR A N 1
ATOM 917 C 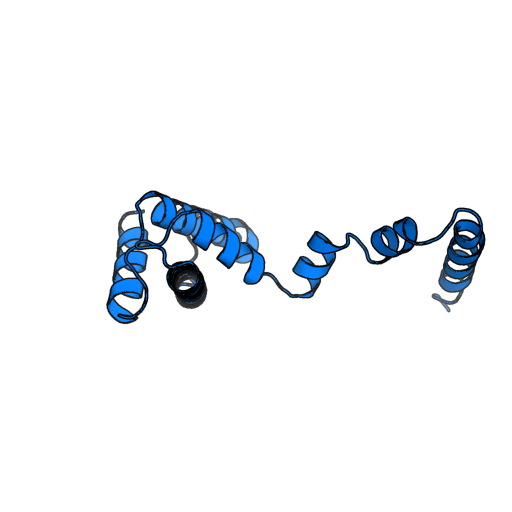CA . TYR A 1 117 ? 5.259 28.010 -33.627 1.00 56.84 117 TYR A CA 1
ATOM 918 C C . TYR A 1 117 ? 5.924 26.630 -33.502 1.00 56.84 117 TYR A C 1
ATOM 920 O O . TYR A 1 117 ? 7.134 26.503 -33.661 1.00 56.84 117 TYR A O 1
ATOM 928 N N . TRP A 1 118 ? 5.132 25.578 -33.272 1.00 50.16 118 TRP A N 1
ATOM 929 C CA . TRP A 1 118 ? 5.645 24.206 -33.171 1.00 50.16 118 TRP A CA 1
ATOM 930 C C . TRP A 1 118 ? 6.096 23.640 -34.522 1.00 50.16 118 TRP A C 1
ATOM 932 O O . TRP A 1 118 ? 7.168 23.053 -34.598 1.00 50.16 118 TRP A O 1
ATOM 942 N N . ASN A 1 119 ? 5.352 23.903 -35.604 1.00 56.34 119 ASN A N 1
ATOM 943 C CA . ASN A 1 119 ? 5.755 23.457 -36.943 1.00 56.34 119 ASN A CA 1
ATOM 944 C C . ASN A 1 119 ? 7.002 24.177 -37.478 1.00 56.34 119 ASN A C 1
ATOM 946 O O . ASN A 1 119 ? 7.673 23.619 -38.336 1.00 56.34 119 ASN A O 1
ATOM 950 N N . GLU A 1 120 ? 7.312 25.391 -37.011 1.00 51.84 120 GLU A N 1
ATOM 951 C CA . GLU A 1 120 ? 8.590 26.056 -37.315 1.00 51.84 120 GLU A CA 1
ATOM 952 C C . GLU A 1 120 ? 9.740 25.547 -36.429 1.00 51.84 120 GLU A C 1
ATOM 954 O O . GLU A 1 120 ? 10.874 25.478 -36.892 1.00 51.84 120 GLU A O 1
ATOM 959 N N . SER A 1 121 ? 9.459 25.139 -35.186 1.00 53.56 121 SER A N 1
ATOM 960 C CA . SER A 1 121 ? 10.482 24.675 -34.230 1.00 53.56 121 SER A CA 1
ATOM 961 C C . SER A 1 121 ? 11.042 23.284 -34.562 1.00 53.56 121 SER A C 1
ATOM 963 O O . SER A 1 121 ? 12.207 23.014 -34.284 1.00 53.56 121 SER A O 1
ATOM 965 N N . ASP A 1 122 ? 10.240 22.413 -35.182 1.00 48.75 122 ASP A N 1
ATOM 966 C CA . ASP A 1 122 ? 10.662 21.064 -35.593 1.00 48.75 122 ASP A CA 1
ATOM 967 C C . ASP A 1 122 ? 11.565 21.058 -36.847 1.00 48.75 122 ASP A C 1
ATOM 969 O O . ASP A 1 122 ? 12.113 20.015 -37.213 1.00 48.75 122 ASP A O 1
ATOM 973 N N . VAL A 1 123 ? 11.757 22.207 -37.511 1.00 50.81 123 VAL A N 1
ATOM 974 C CA . VAL A 1 123 ? 12.573 22.313 -38.738 1.00 50.81 123 VAL A CA 1
ATOM 975 C C . VAL A 1 123 ? 14.068 22.503 -38.435 1.00 50.81 123 VAL A C 1
ATOM 977 O O . VAL A 1 123 ? 14.896 22.159 -39.274 1.00 50.81 123 VAL A O 1
ATOM 980 N N . ASP A 1 124 ? 14.440 22.942 -37.228 1.00 48.59 124 ASP A N 1
ATOM 981 C CA . ASP A 1 124 ? 15.842 23.220 -36.850 1.00 48.59 124 ASP A CA 1
ATOM 982 C C . ASP A 1 124 ? 16.539 22.062 -36.098 1.00 48.59 124 ASP A C 1
ATOM 984 O O . ASP A 1 124 ? 17.628 22.216 -35.546 1.00 48.59 124 ASP A O 1
ATOM 988 N N . GLY A 1 125 ? 15.930 20.872 -36.074 1.00 50.44 125 GLY A N 1
ATOM 989 C CA . GLY A 1 125 ? 16.376 19.742 -35.247 1.00 50.44 125 GLY A CA 1
ATOM 990 C C . GLY A 1 125 ? 17.336 18.726 -35.878 1.00 50.44 125 GLY A C 1
ATOM 991 O O . GLY A 1 125 ? 17.717 17.787 -35.182 1.00 50.44 125 GLY A O 1
ATOM 992 N N . TYR A 1 126 ? 17.727 18.861 -37.152 1.00 49.72 126 TYR A N 1
ATOM 993 C CA . TYR A 1 126 ? 18.697 17.954 -37.789 1.00 49.72 126 TYR A CA 1
ATOM 994 C C . TYR A 1 126 ? 19.552 18.659 -38.857 1.00 49.72 126 TYR A C 1
ATOM 996 O O . TYR A 1 126 ? 19.204 18.669 -40.040 1.00 49.72 126 TYR A O 1
ATOM 1004 N N . GLN A 1 127 ? 20.715 19.169 -38.443 1.00 38.72 127 GLN A N 1
ATOM 1005 C CA . GLN A 1 127 ? 21.941 19.182 -39.251 1.00 38.72 127 GLN A CA 1
ATOM 1006 C C . GLN A 1 127 ? 23.124 18.722 -38.404 1.00 38.72 127 GLN A C 1
ATOM 1008 O O . GLN A 1 127 ? 23.223 19.170 -37.241 1.00 38.72 127 GLN A O 1
#